Protein 3BY8 (pdb70)

Structure (mmCIF, N/CA/C/O backbone):
data_3BY8
#
_entry.id   3BY8
#
_cell.length_a   86.111
_cell.length_b   86.111
_cell.length_c   35.207
_cell.angle_alpha   90.000
_cell.angle_beta   90.000
_cell.angle_gamma   120.000
#
_symmetry.space_group_name_H-M   'P 31 2 1'
#
loop_
_entity.id
_entity.type
_entity.pdbx_description
1 polymer 'Sensor protein dcuS'
2 non-polymer '(2S)-2-hydroxybutanedioic acid'
3 water water
#
loop_
_atom_site.group_PDB
_atom_site.id
_atom_site.type_symbol
_atom_site.label_atom_id
_atom_site.label_alt_id
_atom_site.label_comp_id
_atom_site.label_asym_id
_atom_site.label_entity_id
_atom_site.label_seq_id
_atom_site.pdbx_PDB_ins_code
_atom_site.Cartn_x
_atom_site.Cartn_y
_atom_site.Cartn_z
_atom_site.occupancy
_atom_site.B_iso_or_equiv
_atom_site.auth_seq_id
_atom_site.auth_comp_id
_atom_site.auth_asym_id
_atom_site.auth_atom_id
_atom_site.pdbx_PDB_model_num
ATOM 1 N N . ASP A 1 7 ? 23.253 53.640 3.936 1.00 61.00 46 ASP A N 1
ATOM 2 C CA . ASP A 1 7 ? 22.451 52.443 4.321 1.00 59.75 46 ASP A CA 1
ATOM 3 C C . ASP A 1 7 ? 22.640 51.297 3.331 1.00 58.59 46 ASP A C 1
ATOM 4 O O . ASP A 1 7 ? 21.681 50.624 2.940 1.00 58.50 46 ASP A O 1
ATOM 9 N N . MET A 1 8 ? 23.889 51.088 2.927 1.00 56.40 47 MET A N 1
ATOM 10 C CA . MET A 1 8 ? 24.238 50.014 2.007 1.00 53.91 47 MET A CA 1
ATOM 11 C C . MET A 1 8 ? 24.071 48.730 2.812 1.00 50.74 47 MET A C 1
ATOM 12 O O . MET A 1 8 ? 23.829 47.653 2.262 1.00 50.42 47 MET A O 1
ATOM 17 N N . THR A 1 9 ? 24.207 48.870 4.128 1.00 46.21 48 THR A N 1
ATOM 18 C CA . THR A 1 9 ? 24.078 47.755 5.056 1.00 40.24 48 THR A CA 1
ATOM 19 C C . THR A 1 9 ? 22.640 47.249 5.074 1.00 36.86 48 THR A C 1
ATOM 20 O O . THR A 1 9 ? 22.395 46.038 5.046 1.00 34.81 48 THR A O 1
ATOM 24 N N A ARG A 1 10 ? 21.677 48.166 5.129 0.50 34.34 49 ARG A N 1
ATOM 25 N N B ARG A 1 10 ? 21.704 48.189 5.112 0.50 34.05 49 ARG A N 1
ATOM 26 C CA A ARG A 1 10 ? 20.285 47.746 5.150 0.50 32.45 49 ARG A CA 1
ATOM 27 C CA B ARG A 1 10 ? 20.287 47.881 5.127 0.50 31.90 49 ARG A CA 1
ATOM 28 C C A ARG A 1 10 ? 19.921 47.043 3.856 0.50 30.26 49 ARG A C 1
ATOM 29 C C B ARG A 1 10 ? 19.904 47.103 3.878 0.50 29.83 49 ARG A C 1
ATOM 30 O O A ARG A 1 10 ? 19.291 45.985 3.881 0.50 28.11 49 ARG A O 1
ATOM 31 O O B ARG A 1 10 ? 19.264 46.052 3.958 0.50 27.63 49 ARG A O 1
ATOM 46 N N . ASP A 1 11 ? 20.305 47.627 2.725 1.00 29.32 50 ASP A N 1
ATOM 47 C CA . ASP A 1 11 ? 20.005 47.006 1.441 1.00 25.68 50 ASP A CA 1
ATOM 48 C C . ASP A 1 11 ? 20.600 45.612 1.377 1.00 23.74 50 ASP A C 1
ATOM 49 O O . ASP A 1 11 ? 19.967 44.697 0.859 1.00 21.05 50 ASP A O 1
ATOM 54 N N . GLY A 1 12 ? 21.817 45.469 1.897 1.00 21.56 51 GLY A N 1
ATOM 55 C CA . GLY A 1 12 ? 22.488 44.182 1.902 1.00 21.35 51 GLY A CA 1
ATOM 56 C C . GLY A 1 12 ? 21.653 43.166 2.647 1.00 18.52 51 GLY A C 1
ATOM 57 O O . GLY A 1 12 ? 21.454 42.047 2.175 1.00 18.62 51 GLY A O 1
ATOM 58 N N . LEU A 1 13 ? 21.142 43.564 3.805 1.00 17.50 52 LEU A N 1
ATOM 59 C CA . LEU A 1 13 ? 20.334 42.677 4.622 1.00 16.81 52 LEU A CA 1
ATOM 60 C C . LEU A 1 13 ? 19.029 42.310 3.932 1.00 16.46 52 LEU A C 1
ATOM 61 O O . LEU A 1 13 ? 18.624 41.142 3.932 1.00 15.71 52 LEU A O 1
ATOM 66 N N . ALA A 1 14 ? 18.374 43.294 3.330 1.00 15.61 53 ALA A N 1
ATOM 67 C CA . ALA A 1 14 ? 17.132 43.038 2.635 1.00 15.49 53 ALA A CA 1
ATOM 68 C C . ALA A 1 14 ? 17.391 42.099 1.450 1.00 14.63 53 ALA A C 1
ATOM 69 O O . ALA A 1 14 ? 16.596 41.212 1.191 1.00 13.45 53 ALA A O 1
ATOM 71 N N . ASN A 1 15 ? 18.499 42.289 0.732 1.00 15.22 54 ASN A N 1
ATOM 72 C CA . ASN A 1 15 ? 18.790 41.430 -0.421 1.00 14.34 54 ASN A CA 1
ATOM 73 C C . ASN A 1 15 ? 19.069 40.007 0.031 1.00 14.27 54 ASN A C 1
ATOM 74 O O . ASN A 1 15 ? 18.692 39.060 -0.657 1.00 13.38 54 ASN A O 1
ATOM 79 N N . LYS A 1 16 ? 19.742 39.852 1.163 1.00 14.04 55 LYS A N 1
ATOM 80 C CA . LYS A 1 16 ? 20.002 38.499 1.643 1.00 15.92 55 LYS A CA 1
ATOM 81 C C . LYS A 1 16 ? 18.692 37.844 2.006 1.00 13.76 55 LYS A C 1
ATOM 82 O O . LYS A 1 16 ? 18.455 36.672 1.660 1.00 13.46 55 LYS A O 1
ATOM 88 N N . ALA A 1 17 ? 17.828 38.590 2.699 1.00 11.99 56 ALA A N 1
ATOM 89 C CA . ALA A 1 17 ? 16.517 38.074 3.100 1.00 12.03 56 ALA A CA 1
ATOM 90 C C . ALA A 1 17 ? 15.707 37.727 1.837 1.00 11.75 56 ALA A C 1
ATOM 91 O O . ALA A 1 17 ? 15.033 36.688 1.819 1.00 9.93 56 ALA A O 1
ATOM 93 N N . LEU A 1 18 ? 15.764 38.567 0.801 1.00 10.11 57 LEU A N 1
ATOM 94 C CA . LEU A 1 18 ? 15.055 38.264 -0.432 1.00 12.79 57 LEU A CA 1
ATOM 95 C C . LEU A 1 18 ? 15.591 36.991 -1.105 1.00 11.43 57 LEU A C 1
ATOM 96 O O . LEU A 1 18 ? 14.824 36.220 -1.678 1.00 12.16 57 LEU A O 1
ATOM 101 N N . ALA A 1 19 ? 16.905 36.762 -1.022 1.00 12.44 58 ALA A N 1
ATOM 102 C CA . ALA A 1 19 ? 17.488 35.566 -1.628 1.00 12.70 58 ALA A CA 1
ATOM 103 C C . ALA A 1 19 ? 16.933 34.332 -0.913 1.00 10.79 58 ALA A C 1
ATOM 104 O O . ALA A 1 19 ? 16.593 33.330 -1.549 1.00 11.43 58 ALA A O 1
ATOM 106 N N . VAL A 1 20 ? 16.818 34.388 0.407 1.00 9.27 59 VAL A N 1
ATOM 107 C CA . VAL A 1 20 ? 16.214 33.283 1.146 1.00 9.21 59 VAL A CA 1
ATOM 108 C C . VAL A 1 20 ? 14.751 33.093 0.718 1.00 10.35 59 VAL A C 1
ATOM 109 O O . VAL A 1 20 ? 14.323 31.972 0.447 1.00 11.90 59 VAL A O 1
ATOM 113 N N . ALA A 1 21 ? 14.001 34.193 0.620 1.00 10.66 60 ALA A N 1
ATOM 114 C CA . ALA A 1 21 ? 12.588 34.097 0.267 1.00 10.99 60 ALA A CA 1
ATOM 115 C C . ALA A 1 21 ? 12.397 33.507 -1.116 1.00 9.90 60 ALA A C 1
ATOM 116 O O . ALA A 1 21 ? 11.553 32.643 -1.312 1.00 10.41 60 ALA A O 1
ATOM 118 N N . ARG A 1 22 ? 13.207 33.946 -2.071 1.00 10.61 61 ARG A N 1
ATOM 119 C CA . ARG A 1 22 ? 13.124 33.465 -3.445 1.00 9.88 61 ARG A CA 1
ATOM 120 C C . ARG A 1 22 ? 13.461 31.982 -3.503 1.00 12.19 61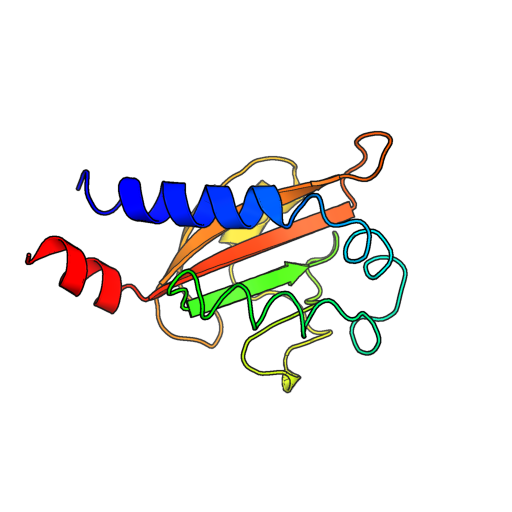 ARG A C 1
ATOM 121 O O . ARG A 1 22 ? 12.828 31.210 -4.213 1.00 12.49 61 ARG A O 1
ATOM 129 N N . THR A 1 23 ? 14.458 31.577 -2.727 1.00 12.41 62 THR A N 1
ATOM 130 C CA . THR A 1 23 ? 14.831 30.181 -2.726 1.00 13.47 62 THR A CA 1
ATOM 131 C C . THR A 1 23 ? 13.675 29.323 -2.216 1.00 12.66 62 THR A C 1
ATOM 132 O O . THR A 1 23 ? 13.313 28.299 -2.839 1.00 13.35 62 THR A O 1
ATOM 136 N N . LEU A 1 24 ? 13.074 29.724 -1.103 1.00 10.55 63 LEU A N 1
ATOM 137 C CA . LEU A 1 24 ? 11.941 28.984 -0.556 1.00 11.44 63 LEU A CA 1
ATOM 138 C C . LEU A 1 24 ? 10.750 29.003 -1.508 1.00 13.10 63 LEU A C 1
ATOM 139 O O . LEU A 1 24 ? 10.004 28.012 -1.563 1.00 16.22 63 LEU A O 1
ATOM 144 N N A ALA A 1 25 ? 10.535 30.093 -2.223 0.50 11.50 64 ALA A N 1
ATOM 145 N N B ALA A 1 25 ? 10.609 30.111 -2.254 0.50 12.45 64 ALA A N 1
ATOM 146 C CA A ALA A 1 25 ? 9.397 30.129 -3.141 0.50 12.96 64 ALA A CA 1
ATOM 147 C CA B ALA A 1 25 ? 9.527 30.334 -3.241 0.50 14.18 64 ALA A CA 1
ATOM 148 C C A ALA A 1 25 ? 9.413 28.920 -4.097 0.50 9.90 64 ALA A C 1
ATOM 149 C C B ALA A 1 25 ? 9.688 29.542 -4.548 0.50 14.10 64 ALA A C 1
ATOM 150 O O A ALA A 1 25 ? 8.375 28.535 -4.637 0.50 12.23 64 ALA A O 1
ATOM 151 O O B ALA A 1 25 ? 8.692 29.168 -5.185 0.50 14.55 64 ALA A O 1
ATOM 154 N N A ASP A 1 26 ? 10.582 28.320 -4.298 0.50 8.70 65 ASP A N 1
ATOM 155 N N B ASP A 1 26 ? 10.932 29.309 -4.960 0.50 12.59 65 ASP A N 1
ATOM 156 C CA A ASP A 1 26 ? 10.722 27.200 -5.220 0.50 12.01 65 ASP A CA 1
ATOM 157 C CA B ASP A 1 26 ? 11.192 28.544 -6.184 0.50 17.21 65 ASP A CA 1
ATOM 158 C C A ASP A 1 26 ? 10.705 25.810 -4.592 0.50 14.86 65 ASP A C 1
ATOM 159 C C B ASP A 1 26 ? 11.351 27.072 -5.919 0.50 18.00 65 ASP A C 1
ATOM 160 O O A ASP A 1 26 ? 11.097 24.836 -5.237 0.50 15.98 65 ASP A O 1
ATOM 161 O O B ASP A 1 26 ? 11.495 26.290 -6.854 0.50 19.42 65 ASP A O 1
ATOM 170 N N A SER A 1 27 ? 10.238 25.705 -3.354 0.50 14.44 66 SER A N 1
ATOM 171 N N B SER A 1 27 ? 11.337 26.696 -4.652 0.50 16.36 66 SER A N 1
ATOM 172 C CA A SER A 1 27 ? 10.169 24.404 -2.691 0.50 13.71 66 SER A CA 1
ATOM 173 C CA B SER A 1 27 ? 11.533 25.310 -4.291 0.50 16.74 66 SER A CA 1
ATOM 174 C C A SER A 1 27 ? 8.992 23.566 -3.183 0.50 14.57 66 SER A C 1
ATOM 175 C C B SER A 1 27 ? 10.305 24.449 -4.506 0.50 15.19 66 SER A C 1
ATOM 176 O O A SER A 1 27 ? 7.841 24.004 -3.141 0.50 13.81 66 SER A O 1
ATOM 177 O O B SER A 1 27 ? 9.211 24.773 -4.055 0.50 15.43 66 SER A O 1
ATOM 182 N N A PRO A 1 28 ? 9.267 22.349 -3.667 0.50 15.38 67 PRO A N 1
ATOM 183 N N B PRO A 1 28 ? 10.465 23.337 -5.227 0.50 16.91 67 PRO A N 1
ATOM 184 C CA A PRO A 1 28 ? 8.157 21.517 -4.133 0.50 14.68 67 PRO A CA 1
ATOM 185 C CA B PRO A 1 28 ? 9.309 22.462 -5.453 0.50 17.51 67 PRO A CA 1
ATOM 186 C C A PRO A 1 28 ? 7.182 21.207 -2.995 0.50 13.44 67 PRO A C 1
ATOM 187 C C B PRO A 1 28 ? 8.791 21.979 -4.099 0.50 18.60 67 PRO A C 1
ATOM 188 O O A PRO A 1 28 ? 5.961 21.272 -3.177 0.50 14.17 67 PRO A O 1
ATOM 189 O O B PRO A 1 28 ? 7.624 21.649 -3.943 0.50 17.79 67 PRO A O 1
ATOM 196 N N A GLU A 1 29 ? 7.715 20.882 -1.817 0.50 14.63 68 GLU A N 1
ATOM 197 N N B GLU A 1 29 ? 9.671 21.971 -3.106 0.50 21.70 68 GLU A N 1
ATOM 198 C CA A GLU A 1 29 ? 6.860 20.559 -0.679 0.50 15.85 68 GLU A CA 1
ATOM 199 C CA B GLU A 1 29 ? 9.316 21.532 -1.765 0.50 22.74 68 GLU A CA 1
ATOM 200 C C A GLU A 1 29 ? 5.979 21.730 -0.254 0.50 15.45 68 GLU A C 1
ATOM 201 C C B GLU A 1 29 ? 8.299 22.408 -1.058 0.50 22.03 68 GLU A C 1
ATOM 202 O O A GLU A 1 29 ? 4.822 21.529 0.157 0.50 15.85 68 GLU A O 1
ATOM 203 O O B GLU A 1 29 ? 7.380 21.920 -0.404 0.50 21.65 68 GLU A O 1
ATOM 214 N N A ILE A 1 30 ? 6.493 22.955 -0.374 0.50 15.37 69 ILE A N 1
ATOM 215 N N B ILE A 1 30 ? 8.501 23.710 -1.158 0.50 19.85 69 ILE A N 1
ATOM 216 C CA A ILE A 1 30 ? 5.688 24.124 -0.024 0.50 14.40 69 ILE A CA 1
ATOM 217 C CA B ILE A 1 30 ? 7.597 24.664 -0.544 0.50 19.51 69 ILE A CA 1
ATOM 218 C C A ILE A 1 30 ? 4.579 24.260 -1.074 0.50 15.57 69 ILE A C 1
ATOM 219 C C B ILE A 1 30 ? 6.296 24.668 -1.325 0.50 19.53 69 ILE A C 1
ATOM 220 O O A ILE A 1 30 ? 3.419 24.507 -0.733 0.50 14.57 69 ILE A O 1
ATOM 221 O O B ILE A 1 30 ? 5.209 24.621 -0.757 0.50 18.25 69 ILE A O 1
ATOM 230 N N A ARG A 1 31 ? 4.931 24.070 -2.342 0.50 15.85 70 ARG A N 1
ATOM 231 N N B ARG A 1 31 ? 6.419 24.702 -2.643 0.50 19.77 70 ARG A N 1
ATOM 232 C CA A ARG A 1 31 ? 3.966 24.128 -3.437 0.50 18.11 70 ARG A CA 1
ATOM 233 C CA B ARG A 1 31 ? 5.257 24.744 -3.503 0.50 20.80 70 ARG A CA 1
ATOM 234 C C A ARG A 1 31 ? 2.856 23.116 -3.138 0.50 17.37 70 ARG A C 1
ATOM 235 C C B ARG A 1 31 ? 4.314 23.561 -3.328 0.50 22.59 70 ARG A C 1
ATOM 236 O O A ARG A 1 31 ? 1.665 23.425 -3.252 0.50 18.64 70 ARG A O 1
ATOM 237 O O B ARG A 1 31 ? 3.103 23.719 -3.437 0.50 21.92 70 ARG A O 1
ATOM 252 N N A GLN A 1 32 ? 3.258 21.907 -2.767 0.50 18.20 71 GLN A N 1
ATOM 253 N N B GLN A 1 32 ? 4.858 22.384 -3.038 0.50 24.07 71 GLN A N 1
ATOM 254 C CA A GLN A 1 32 ? 2.322 20.834 -2.434 0.50 22.24 71 GLN A CA 1
ATOM 255 C CA B GLN A 1 32 ? 4.028 21.200 -2.841 0.50 27.66 71 GLN A CA 1
ATOM 256 C C A GLN A 1 32 ? 1.527 21.198 -1.186 0.50 23.89 71 GLN A C 1
ATOM 257 C C B GLN A 1 32 ? 3.313 21.179 -1.483 0.50 29.61 71 GLN A C 1
ATO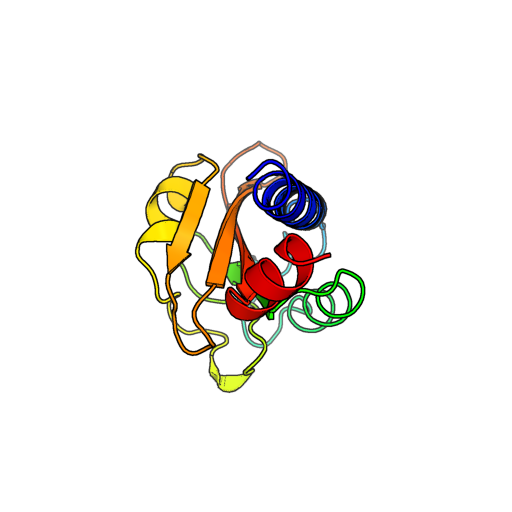M 258 O O A GLN A 1 32 ? 0.294 21.163 -1.185 0.50 23.79 71 GLN A O 1
ATOM 259 O O B GLN A 1 32 ? 2.565 20.248 -1.185 0.50 29.13 71 GLN A O 1
ATOM 270 N N A GLY A 1 33 ? 2.253 21.547 -0.127 0.50 24.16 72 GLY A N 1
ATOM 271 N N B GLY A 1 33 ? 3.524 22.207 -0.666 0.50 31.74 72 GLY A N 1
ATOM 272 C CA A GLY A 1 33 ? 1.648 21.919 1.141 0.50 25.56 72 GLY A CA 1
ATOM 273 C CA B GLY A 1 33 ? 2.883 22.239 0.640 0.50 33.97 72 GLY A CA 1
ATOM 274 C C A GLY A 1 33 ? 0.611 23.004 0.997 0.50 27.88 72 GLY A C 1
ATOM 275 C C B GLY A 1 33 ? 1.619 23.075 0.817 0.50 36.13 72 GLY A C 1
ATOM 276 O O A GLY A 1 33 ? -0.375 23.033 1.735 0.50 26.16 72 GLY A O 1
ATOM 277 O O B GLY A 1 33 ? 0.944 22.934 1.835 0.50 35.56 72 GLY A O 1
ATOM 278 N N A LEU A 1 34 ? 0.844 23.909 0.051 0.50 29.64 73 LEU A N 1
ATOM 279 N N B LEU A 1 34 ? 1.283 23.916 -0.164 0.50 36.96 73 LEU A N 1
ATOM 280 C CA A LEU A 1 34 ? -0.093 24.979 -0.196 0.50 32.86 73 LEU A CA 1
ATOM 281 C CA B LEU A 1 34 ? 0.109 24.807 -0.099 0.50 38.03 73 LEU A CA 1
ATOM 282 C C A LEU A 1 34 ? -1.370 24.347 -0.720 0.50 36.73 73 LEU A C 1
ATOM 283 C C B LEU A 1 34 ? -1.277 24.254 -0.482 0.50 40.15 73 LEU A C 1
ATOM 284 O O A LEU A 1 34 ? -2.402 25.013 -0.828 0.50 38.31 73 LEU A O 1
ATOM 285 O O B LEU A 1 34 ? -2.296 24.912 -0.263 0.50 40.76 73 LEU A O 1
ATOM 294 N N . GLN A 1 35 ? -1.306 23.055 -1.050 1.00 42.03 74 GLN A N 1
ATOM 295 C CA . GLN A 1 35 ? -2.524 22.376 -1.505 1.00 47.17 74 GLN A CA 1
ATOM 296 C C . GLN A 1 35 ? -3.216 21.725 -0.308 1.00 48.74 74 GLN A C 1
ATOM 297 O O . GLN A 1 35 ? -4.401 21.389 -0.358 1.00 50.04 74 GLN A O 1
ATOM 303 N N . LYS A 1 36 ? -2.456 21.558 0.768 1.00 50.73 75 LYS A N 1
ATOM 304 C CA . LYS A 1 36 ? -2.946 20.936 1.992 1.00 50.87 75 LYS A CA 1
ATOM 305 C C . LYS A 1 36 ? -3.564 21.961 2.931 1.00 50.69 75 LYS A C 1
ATOM 306 O O . LYS A 1 36 ? -3.848 23.103 2.553 1.00 51.20 75 LYS A O 1
ATOM 312 N N . LYS A 1 37 ? -3.772 21.532 4.167 1.00 49.61 76 LYS A N 1
ATOM 313 C CA . LYS A 1 37 ? -4.309 22.400 5.197 1.00 47.95 76 LYS A CA 1
ATOM 314 C C . LYS A 1 37 ? -3.081 23.013 5.856 1.00 45.72 76 LYS A C 1
ATOM 315 O O . LYS A 1 37 ? -2.031 22.373 5.954 1.00 44.03 76 LYS A O 1
ATOM 321 N N . PRO A 1 38 ? -3.183 24.273 6.290 1.00 43.97 77 PRO A N 1
ATOM 322 C CA . PRO A 1 38 ? -2.031 24.912 6.929 1.00 44.01 77 PRO A CA 1
ATOM 323 C C . PRO A 1 38 ? -1.425 24.033 8.022 1.00 44.05 77 PRO A C 1
ATOM 324 O O . PRO A 1 38 ? -0.228 23.755 8.016 1.00 42.41 77 PRO A O 1
ATOM 328 N N . GLN A 1 39 ? -2.271 23.580 8.942 1.00 46.44 78 GLN A N 1
ATOM 329 C CA . GLN A 1 39 ? -1.829 22.752 10.059 1.00 48.17 78 GLN A CA 1
ATOM 330 C C . GLN A 1 39 ? -1.149 21.433 9.698 1.00 48.38 78 GLN A C 1
ATOM 331 O O . GLN A 1 39 ? -0.464 20.843 10.532 1.00 49.41 78 GLN A O 1
ATOM 337 N N . GLU A 1 40 ? -1.313 20.970 8.464 1.00 48.80 79 GLU A N 1
ATOM 338 C CA . GLU A 1 40 ? -0.698 19.706 8.059 1.00 48.59 79 GLU A CA 1
ATOM 339 C C . GLU A 1 40 ? 0.198 19.854 6.831 1.00 46.83 79 GLU A C 1
ATOM 340 O O . GLU A 1 40 ? 0.197 18.988 5.959 1.00 46.53 79 GLU A O 1
ATOM 346 N N . SER A 1 41 ? 0.978 20.933 6.779 1.00 44.39 80 SER A N 1
ATOM 347 C CA . SER A 1 41 ? 1.851 21.204 5.635 1.00 41.53 80 SER A CA 1
ATOM 348 C C . SER A 1 41 ? 3.220 20.542 5.640 1.00 40.57 80 SER A C 1
ATOM 349 O O . SER A 1 41 ? 3.488 19.653 4.837 1.00 44.55 80 SER A O 1
ATOM 352 N N . GLY A 1 42 ? 4.084 20.990 6.544 1.00 36.90 81 GLY A N 1
ATOM 353 C CA . GLY A 1 42 ? 5.446 20.490 6.619 1.00 34.41 81 GLY A CA 1
ATOM 354 C C . GLY A 1 42 ? 6.297 21.725 6.378 1.00 29.21 81 GLY A C 1
ATOM 355 O O . GLY A 1 42 ? 7.531 21.709 6.502 1.00 30.31 81 GLY A O 1
ATOM 356 N N A ILE A 1 43 ? 5.605 22.808 6.044 0.50 30.25 82 ILE A N 1
ATOM 357 N N B ILE A 1 43 ? 5.611 22.816 6.045 0.50 30.63 82 ILE A N 1
ATOM 358 C CA A ILE A 1 43 ? 6.211 24.098 5.757 0.50 27.69 82 ILE A CA 1
ATOM 359 C CA B ILE A 1 43 ? 6.234 24.106 5.770 0.50 28.41 82 ILE A CA 1
ATOM 360 C C A ILE A 1 43 ? 6.819 24.729 7.017 0.50 24.42 82 ILE A C 1
ATOM 361 C C B ILE A 1 43 ? 6.842 24.712 7.034 0.50 24.90 82 ILE A C 1
ATOM 362 O O A ILE A 1 43 ? 7.934 25.253 6.984 0.50 24.92 82 ILE A O 1
ATOM 363 O O B ILE A 1 43 ? 7.966 25.219 7.020 0.50 24.83 82 ILE A O 1
ATOM 372 N N . GLN A 1 44 ? 6.097 24.639 8.132 1.00 25.25 83 GLN A N 1
ATOM 373 C CA . GLN A 1 44 ? 6.570 25.178 9.395 1.00 22.54 83 GLN A CA 1
ATOM 374 C C . GLN A 1 44 ? 7.988 24.696 9.722 1.00 20.42 83 GLN A C 1
ATOM 375 O O . GLN A 1 44 ? 8.862 25.491 10.062 1.00 22.59 83 GLN A O 1
ATOM 381 N N . ALA A 1 45 ? 8.214 23.378 9.606 1.00 24.74 84 ALA A N 1
ATOM 382 C CA . ALA A 1 45 ? 9.522 22.783 9.888 1.00 25.89 84 ALA A CA 1
ATOM 383 C C . ALA A 1 45 ? 10.669 23.361 9.062 1.00 22.09 84 ALA A C 1
ATOM 384 O O . ALA A 1 45 ? 11.737 23.697 9.593 1.00 25.18 84 ALA A O 1
ATOM 386 N N A ILE A 1 46 ? 10.441 23.487 7.763 0.50 25.36 85 ILE A N 1
ATOM 387 N N B ILE A 1 46 ? 10.446 23.476 7.759 0.50 25.54 85 ILE A N 1
ATOM 388 C CA A ILE A 1 46 ? 11.455 24.020 6.865 0.50 23.79 85 ILE A CA 1
ATOM 389 C CA B ILE A 1 46 ? 11.466 24.011 6.866 0.50 24.12 85 ILE A CA 1
ATOM 390 C C A ILE A 1 46 ? 11.685 25.502 7.121 0.50 21.10 85 ILE A C 1
ATOM 391 C C B ILE A 1 46 ? 11.685 25.502 7.108 0.50 21.32 85 ILE A C 1
ATOM 392 O O A ILE A 1 46 ? 12.827 25.957 7.208 0.50 23.07 85 ILE A O 1
ATOM 393 O O B ILE A 1 46 ? 12.825 25.964 7.176 0.50 23.34 85 ILE A O 1
ATOM 402 N N . ALA A 1 47 ? 10.591 26.248 7.260 1.00 22.74 86 ALA A N 1
ATOM 403 C CA . ALA A 1 47 ? 10.681 27.686 7.514 1.00 21.20 86 ALA A CA 1
ATOM 404 C C . ALA A 1 47 ? 11.508 27.985 8.774 1.00 17.41 86 ALA A C 1
ATOM 405 O O . ALA A 1 47 ? 12.340 28.893 8.791 1.00 19.08 86 ALA A O 1
ATOM 407 N N . GLU A 1 48 ? 11.312 27.201 9.836 1.00 23.08 87 GLU A N 1
ATOM 408 C CA . GLU A 1 48 ? 12.068 27.416 11.074 1.00 23.66 87 GLU A CA 1
ATOM 409 C C . GLU A 1 48 ? 13.595 27.156 11.024 1.00 21.83 87 GLU A C 1
ATOM 410 O O . GLU A 1 48 ? 14.387 27.949 11.577 1.00 24.27 87 GLU A O 1
ATOM 416 N N . ALA A 1 49 ? 14.013 26.085 10.347 1.00 22.85 88 ALA A N 1
ATOM 417 C CA . ALA A 1 49 ? 15.449 25.786 10.219 1.00 20.92 88 ALA A CA 1
ATOM 418 C C . ALA A 1 49 ? 16.123 26.864 9.379 1.00 21.15 88 ALA A C 1
ATOM 419 O O . ALA A 1 49 ? 17.200 27.382 9.729 1.00 21.65 88 ALA A O 1
ATOM 421 N N . VAL A 1 50 ? 15.475 27.234 8.272 1.00 17.22 89 VAL A N 1
ATOM 422 C CA . VAL A 1 50 ? 16.043 28.239 7.407 1.00 19.02 89 VAL A CA 1
ATOM 423 C C . VAL A 1 50 ? 16.153 29.587 8.116 1.00 18.74 89 VAL A C 1
ATOM 424 O O . VAL A 1 50 ? 17.104 30.341 7.917 1.00 19.00 89 VAL A O 1
ATOM 428 N N A ARG A 1 51 ? 15.167 29.892 8.945 0.50 20.67 90 ARG A N 1
ATOM 429 N N B ARG A 1 51 ? 15.161 29.875 8.948 0.50 20.47 90 ARG A N 1
ATOM 430 C CA A ARG A 1 51 ? 15.164 31.158 9.659 0.50 21.47 90 ARG A CA 1
ATOM 431 C CA B ARG A 1 51 ? 15.114 31.124 9.693 0.50 21.17 90 ARG A CA 1
ATOM 432 C C A ARG A 1 51 ? 16.386 31.280 10.566 0.50 22.44 90 ARG A C 1
ATOM 433 C C B ARG A 1 51 ? 16.343 31.285 10.589 0.50 22.33 90 ARG A C 1
ATOM 434 O O A ARG A 1 51 ? 17.103 32.285 10.544 0.50 21.54 90 ARG A O 1
ATOM 435 O O B ARG A 1 51 ? 17.026 32.314 10.574 0.50 22.10 90 ARG A O 1
ATOM 450 N N . LYS A 1 52 ? 16.619 30.248 11.366 1.00 22.68 91 LYS A N 1
ATOM 451 C CA . LYS A 1 52 ? 17.758 30.237 12.278 1.00 24.03 91 LYS A CA 1
ATOM 452 C C . LYS A 1 52 ? 19.108 30.411 11.565 1.00 23.86 91 LYS A C 1
ATOM 453 O O . LYS A 1 52 ? 19.923 31.264 11.924 1.00 24.88 91 LYS A O 1
ATOM 459 N N . ARG A 1 53 ? 19.335 29.603 10.545 1.00 25.82 92 ARG A N 1
ATOM 460 C CA . ARG A 1 53 ? 20.608 29.667 9.836 1.00 24.09 92 ARG A CA 1
ATOM 461 C C . ARG A 1 53 ? 20.912 30.960 9.097 1.00 24.92 92 ARG A C 1
ATOM 462 O O . ARG A 1 53 ? 22.078 31.283 8.865 1.00 24.34 92 ARG A O 1
ATOM 470 N N . ASN A 1 54 ? 19.882 31.697 8.700 1.00 20.10 93 ASN A N 1
ATOM 471 C CA . ASN A 1 54 ? 20.121 32.951 8.000 1.00 20.87 93 ASN A CA 1
ATOM 472 C C . ASN A 1 54 ? 19.933 34.185 8.890 1.00 19.93 93 ASN A C 1
ATOM 473 O O . ASN A 1 54 ? 19.887 35.313 8.394 1.00 22.10 93 ASN A O 1
ATOM 478 N N . ASP A 1 55 ? 19.812 33.941 10.197 1.00 22.15 94 ASP A N 1
ATOM 479 C CA . ASP A 1 55 ? 19.664 34.980 11.219 1.00 27.16 94 ASP A CA 1
ATOM 480 C C . ASP A 1 55 ? 18.502 35.912 10.916 1.00 25.58 94 ASP A C 1
ATOM 481 O O . ASP A 1 55 ? 18.657 37.136 10.799 1.00 27.53 94 ASP A O 1
ATOM 486 N N . LEU A 1 56 ? 17.321 35.311 10.822 1.00 21.46 95 LEU A N 1
ATOM 487 C CA . LEU A 1 56 ? 16.120 36.053 10.501 1.00 19.26 95 LEU A CA 1
ATOM 488 C C . LEU A 1 56 ? 15.085 35.998 11.627 1.00 18.63 95 LEU A C 1
ATOM 489 O O . LEU A 1 56 ? 15.038 35.070 12.435 1.00 20.91 95 LEU A O 1
ATOM 494 N N . LEU A 1 57 ? 14.220 37.006 11.663 1.00 16.91 96 LEU A N 1
ATOM 495 C CA . LEU A 1 57 ? 13.181 37.078 12.674 1.00 16.25 96 LEU A CA 1
ATOM 496 C C . LEU A 1 57 ? 12.004 36.153 12.395 1.00 16.62 96 LEU A C 1
ATOM 497 O O . LEU A 1 57 ? 11.425 35.571 13.286 1.00 16.00 96 LEU A O 1
ATOM 502 N N . PHE A 1 58 ? 11.600 36.075 11.134 1.00 13.91 97 PHE A N 1
ATOM 503 C CA . PHE A 1 58 ? 10.495 35.204 10.795 1.00 15.71 97 PHE A CA 1
ATOM 504 C C . PHE A 1 58 ? 10.481 34.852 9.313 1.00 11.52 97 PHE A C 1
ATOM 505 O O . PHE A 1 58 ? 10.985 35.587 8.494 1.00 13.62 97 PHE A O 1
ATOM 513 N N . ILE A 1 59 ? 9.929 33.676 9.024 1.00 13.64 98 ILE A N 1
ATOM 514 C CA . ILE A 1 59 ? 9.719 33.234 7.644 1.00 11.87 98 ILE A CA 1
ATOM 515 C C . ILE A 1 59 ? 8.280 32.739 7.620 1.00 11.81 98 ILE A C 1
ATOM 516 O O . ILE A 1 59 ? 7.945 31.690 8.179 1.00 13.22 98 ILE A O 1
ATOM 521 N N . VAL A 1 60 ? 7.403 33.537 7.009 1.00 11.41 99 VAL A N 1
ATOM 522 C CA . VAL A 1 60 ? 5.992 33.245 6.937 1.00 10.73 99 VAL A CA 1
ATOM 523 C C . VAL A 1 60 ? 5.522 33.025 5.489 1.00 12.87 99 VAL A C 1
ATOM 524 O O . VAL A 1 60 ? 5.549 33.929 4.672 1.00 11.09 99 VAL A O 1
ATOM 528 N N . VAL A 1 61 ? 5.100 31.800 5.187 1.00 14.12 100 VAL A N 1
ATOM 529 C CA . VAL A 1 61 ? 4.591 31.457 3.867 1.00 14.21 100 VAL A CA 1
ATOM 530 C C . VAL A 1 61 ? 3.086 31.606 3.941 1.00 13.26 100 VAL A C 1
ATOM 531 O O . VAL A 1 61 ? 2.492 31.186 4.929 1.00 16.51 100 VAL A O 1
ATOM 535 N N . THR A 1 62 ? 2.469 32.239 2.947 1.00 13.01 101 THR A N 1
ATOM 536 C CA . THR A 1 62 ? 1.018 32.366 2.917 1.00 12.80 101 THR A CA 1
ATOM 537 C C . THR A 1 62 ? 0.453 31.912 1.575 1.00 15.12 101 THR A C 1
ATOM 538 O O . THR A 1 62 ? 1.195 31.768 0.580 1.00 13.89 101 THR A O 1
ATOM 542 N N . ASP A 1 63 ? -0.860 31.656 1.566 1.00 16.37 102 ASP A N 1
ATOM 543 C CA . ASP A 1 63 ? -1.552 31.356 0.319 1.00 15.95 102 ASP A CA 1
ATOM 544 C C . ASP A 1 63 ? -2.028 32.702 -0.281 1.00 17.06 102 ASP A C 1
ATOM 545 O O . ASP A 1 63 ? -1.657 33.798 0.230 1.00 15.08 102 ASP A O 1
ATOM 550 N N . MET A 1 64 ? -2.856 32.651 -1.336 1.00 15.20 103 MET A N 1
ATOM 551 C CA . MET A 1 64 ? -3.310 33.870 -2.002 1.00 16.56 103 MET A CA 1
ATOM 552 C C . MET A 1 64 ? -4.347 34.717 -1.248 1.00 14.89 103 MET A C 1
ATOM 553 O O . MET A 1 64 ? -4.674 35.823 -1.662 1.00 16.29 103 MET A O 1
ATOM 558 N N . GLN A 1 65 ? -4.828 34.194 -0.135 1.00 15.46 104 GLN A N 1
ATOM 559 C CA . GLN A 1 65 ? -5.766 34.935 0.696 1.00 16.27 104 GLN A CA 1
ATOM 560 C C . GLN A 1 65 ? -5.018 35.458 1.929 1.00 18.10 104 GLN A C 1
ATOM 561 O O . GLN A 1 65 ? -5.618 36.056 2.817 1.00 19.27 104 GLN A O 1
ATOM 567 N N . SER A 1 66 ? -3.708 35.204 1.956 1.00 18.19 105 SER A N 1
ATOM 568 C CA . SER A 1 66 ? -2.810 35.616 3.032 1.00 19.47 105 SER A CA 1
ATOM 569 C C . SER A 1 66 ? -2.803 34.728 4.291 1.00 19.78 105 SER A C 1
ATOM 570 O O . SER A 1 66 ? -2.239 35.110 5.322 1.00 17.96 105 SER A O 1
ATOM 573 N N . LEU A 1 67 ? -3.427 33.549 4.221 1.00 19.02 106 LEU A N 1
ATOM 574 C CA . LEU A 1 67 ? -3.409 32.625 5.366 1.00 19.21 106 LEU A CA 1
ATOM 575 C C . LEU A 1 67 ? -2.021 32.072 5.578 1.00 18.69 106 LEU A C 1
ATOM 576 O O . LEU A 1 67 ? -1.388 31.605 4.626 1.00 18.66 106 LEU A O 1
ATOM 581 N N . ARG A 1 68 ? -1.554 32.062 6.824 1.00 17.60 107 ARG A N 1
ATOM 582 C CA . ARG A 1 68 ? -0.211 31.591 7.125 1.00 18.27 107 ARG A CA 1
ATOM 583 C C . ARG A 1 68 ? -0.004 30.094 7.162 1.00 19.02 107 ARG A C 1
ATOM 584 O O . ARG A 1 68 ? -0.837 29.366 7.726 1.00 21.31 107 ARG A O 1
ATOM 592 N N . TYR A 1 69 ? 1.106 29.654 6.577 1.00 18.97 108 TYR A N 1
ATOM 593 C CA . TYR A 1 69 ? 1.510 28.256 6.597 1.00 18.23 108 TYR A CA 1
ATOM 594 C C . TYR A 1 69 ? 2.692 28.034 7.547 1.00 20.43 108 TYR A C 1
ATOM 595 O O . TYR A 1 69 ? 3.118 26.907 7.788 1.00 20.97 108 TYR A O 1
ATOM 604 N N . SER A 1 70 ? 3.237 29.128 8.074 1.00 16.20 109 SER A N 1
ATOM 605 C CA . SER A 1 70 ? 4.347 29.079 9.007 1.00 15.84 109 SER A CA 1
ATOM 606 C C . SER A 1 70 ? 4.422 30.404 9.759 1.00 17.03 109 SER A C 1
ATOM 607 O O . SER A 1 70 ? 3.912 31.427 9.273 1.00 17.13 109 SER A O 1
ATOM 610 N N . HIS A 1 71 ? 5.015 30.358 10.954 1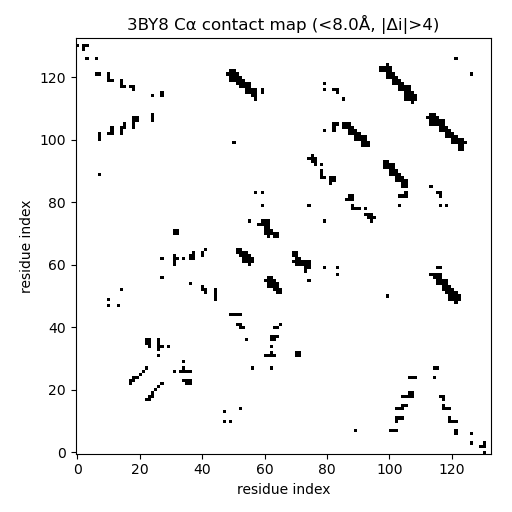.00 16.52 110 HIS A N 1
ATOM 611 C CA . HIS A 1 71 ? 5.215 31.542 11.796 1.00 16.58 110 HIS A CA 1
ATOM 612 C C . HIS A 1 71 ? 5.999 31.090 13.016 1.00 16.50 110 HIS A C 1
ATOM 613 O O . HIS A 1 71 ? 5.824 29.961 13.454 1.00 19.49 110 HIS A O 1
ATOM 620 N N . PRO A 1 72 ? 6.866 31.952 13.578 1.00 17.35 111 PRO A N 1
ATOM 621 C CA . PRO A 1 72 ? 7.609 31.507 14.767 1.00 17.75 111 PRO A CA 1
ATOM 622 C C . PRO A 1 72 ? 6.675 31.088 15.903 1.00 18.48 111 PRO A C 1
ATOM 623 O O . PRO A 1 72 ? 7.050 30.251 16.725 1.00 18.82 111 PRO A O 1
ATOM 627 N N . GLU A 1 73 ? 5.490 31.696 15.958 1.00 16.45 112 GLU A N 1
ATOM 628 C CA . GLU A 1 73 ? 4.446 31.376 16.943 1.00 18.07 112 GLU A CA 1
ATOM 629 C C . GLU A 1 73 ? 3.475 30.463 16.208 1.00 18.59 112 GLU A C 1
ATOM 630 O O . GLU A 1 73 ? 2.629 30.914 15.423 1.00 19.47 112 GLU A O 1
ATOM 636 N N . ALA A 1 74 ? 3.587 29.167 16.467 1.00 19.28 113 ALA A N 1
ATOM 637 C CA . ALA A 1 74 ? 2.753 28.191 15.777 1.00 20.65 113 ALA A CA 1
ATOM 638 C C . ALA A 1 74 ? 1.260 28.437 15.860 1.00 20.86 113 ALA A C 1
ATOM 639 O O . ALA A 1 74 ? 0.518 28.052 14.968 1.00 21.32 113 ALA A O 1
ATOM 641 N N . GLN A 1 75 ? 0.796 29.077 16.927 1.00 20.15 114 GLN A N 1
ATOM 642 C CA . GLN A 1 75 ? -0.633 29.350 17.042 1.00 20.52 114 GLN A CA 1
ATOM 643 C C . GLN A 1 75 ? -1.155 30.260 15.922 1.00 22.90 114 GLN A C 1
ATOM 644 O O . GLN A 1 75 ? -2.364 30.380 15.724 1.00 22.49 114 GLN A O 1
ATOM 650 N N . ARG A 1 76 ? -0.253 30.906 15.192 1.00 21.33 115 ARG A N 1
ATOM 651 C CA . ARG A 1 76 ? -0.703 31.828 14.149 1.00 23.00 115 ARG A CA 1
ATOM 652 C C . ARG A 1 76 ? -0.867 31.207 12.784 1.00 21.12 115 ARG A C 1
ATOM 653 O O . ARG A 1 76 ? -1.314 31.854 11.832 1.00 19.94 115 ARG A O 1
ATOM 661 N N . ILE A 1 77 ? -0.504 29.937 12.696 1.00 20.36 116 ILE A N 1
ATOM 662 C CA . ILE A 1 77 ? -0.656 29.206 11.454 1.00 21.36 116 ILE A CA 1
ATOM 663 C C . ILE A 1 77 ? -2.155 29.061 11.198 1.00 19.69 116 ILE A C 1
ATOM 664 O O . ILE A 1 77 ? -2.939 28.770 12.108 1.00 22.47 116 ILE A O 1
ATOM 669 N N . GLY A 1 78 ? -2.565 29.287 9.958 1.00 21.76 117 GLY A N 1
ATOM 670 C CA . GLY A 1 78 ? -3.973 29.206 9.635 1.00 19.24 117 GLY A CA 1
ATOM 671 C C . GLY A 1 78 ? -4.765 30.495 9.787 1.00 24.37 117 GLY A C 1
ATOM 672 O O . GLY A 1 78 ? -5.955 30.522 9.495 1.00 24.92 117 GLY A O 1
ATOM 673 N N . GLN A 1 79 ? -4.123 31.557 10.266 1.00 20.99 118 GLN A N 1
ATOM 674 C CA . GLN A 1 79 ? -4.775 32.847 10.424 1.00 21.87 118 GLN A CA 1
ATOM 675 C C . GLN A 1 79 ? -4.197 33.825 9.395 1.00 18.44 118 GLN A C 1
ATOM 676 O O . GLN A 1 79 ? -3.109 33.582 8.843 1.00 19.28 118 GLN A O 1
ATOM 682 N N . PRO A 1 80 ? -4.907 34.929 9.121 1.00 20.63 119 PRO A N 1
ATOM 683 C CA . PRO A 1 80 ? -4.428 35.907 8.145 1.00 19.64 119 PRO A CA 1
ATOM 684 C C . PRO A 1 80 ? -3.190 36.671 8.558 1.00 16.51 119 PRO A C 1
A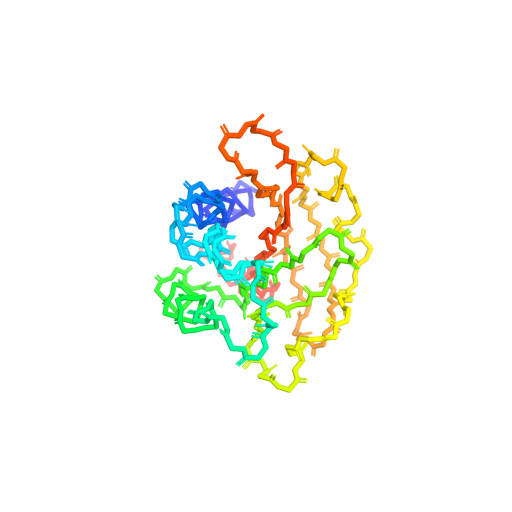TOM 685 O O . PRO A 1 80 ? -3.024 37.076 9.718 1.00 17.41 119 PRO A O 1
ATOM 689 N N . PHE A 1 81 ? -2.324 36.870 7.571 1.00 14.00 120 PHE A N 1
ATOM 690 C CA . PHE A 1 81 ? -1.107 37.652 7.754 1.00 13.30 120 PHE A CA 1
ATOM 691 C C . PHE A 1 81 ? -1.465 39.055 8.270 1.00 15.26 120 PHE A C 1
ATOM 692 O O . PHE A 1 81 ? -2.493 39.618 7.883 1.00 16.74 120 PHE A O 1
ATOM 700 N N . LYS A 1 82 ? -0.629 39.608 9.138 1.00 13.54 121 LYS A N 1
ATOM 701 C CA . LYS A 1 82 ? -0.844 40.956 9.639 1.00 13.95 121 LYS A CA 1
ATOM 702 C C . LYS A 1 82 ? 0.208 41.888 9.046 1.00 14.01 121 LYS A C 1
ATOM 703 O O . LYS A 1 82 ? 1.397 41.705 9.272 1.00 14.19 121 LYS A O 1
ATOM 709 N N . GLY A 1 83 ? -0.241 42.876 8.278 1.00 13.01 122 GLY A N 1
ATOM 710 C CA . GLY A 1 83 ? 0.655 43.831 7.657 1.00 11.18 122 GLY A CA 1
ATOM 711 C C . GLY A 1 83 ? 0.235 44.109 6.230 1.00 11.30 122 GLY A C 1
ATOM 712 O O . GLY A 1 83 ? 0.113 43.163 5.423 1.00 14.36 122 GLY A O 1
ATOM 713 N N . ASP A 1 84 ? 0.027 45.384 5.892 1.00 10.86 123 ASP A N 1
ATOM 714 C CA . ASP A 1 84 ? -0.381 45.716 4.533 1.00 13.03 123 ASP A CA 1
ATOM 715 C C . ASP A 1 84 ? 0.746 45.578 3.518 1.00 12.22 123 ASP A C 1
ATOM 716 O O . ASP A 1 84 ? 0.527 45.637 2.292 1.00 11.38 123 ASP A O 1
ATOM 721 N N . ASP A 1 85 ? 1.961 45.348 4.018 1.00 11.30 124 ASP A N 1
ATOM 722 C CA . ASP A 1 85 ? 3.078 45.204 3.110 1.00 11.30 124 ASP A CA 1
ATOM 723 C C . ASP A 1 85 ? 3.075 43.924 2.288 1.00 11.01 124 ASP A C 1
ATOM 724 O O . ASP A 1 85 ? 3.795 43.840 1.302 1.00 11.78 124 ASP A O 1
ATOM 729 N N . ILE A 1 86 ? 2.215 42.974 2.645 1.00 11.10 125 ILE A N 1
ATOM 730 C CA . ILE A 1 86 ? 2.091 41.764 1.841 1.00 11.44 125 ILE A CA 1
ATOM 731 C C . ILE A 1 86 ? 1.233 42.007 0.588 1.00 11.97 125 ILE A C 1
ATOM 732 O O . ILE A 1 86 ? 1.299 41.250 -0.383 1.00 12.16 125 ILE A O 1
ATOM 737 N N . LEU A 1 87 ? 0.432 43.075 0.598 1.00 11.25 126 LEU A N 1
ATOM 738 C CA . LEU A 1 87 ? -0.485 43.272 -0.522 1.00 14.14 126 LEU A CA 1
ATOM 739 C C . LEU A 1 87 ? 0.159 43.351 -1.902 1.00 12.99 126 LEU A C 1
ATOM 740 O O . LEU A 1 87 ? -0.338 42.721 -2.840 1.00 13.16 126 LEU A O 1
ATOM 745 N N . LYS A 1 88 ? 1.257 44.090 -2.053 1.00 12.97 127 LYS A N 1
ATOM 746 C CA . LYS A 1 88 ? 1.901 44.136 -3.363 1.00 13.41 127 LYS A CA 1
ATOM 747 C C . LYS A 1 88 ? 2.301 42.718 -3.824 1.00 12.62 127 LYS A C 1
ATOM 748 O O . LYS A 1 88 ? 2.177 42.372 -4.997 1.00 14.00 127 LYS A O 1
ATOM 754 N N . ALA A 1 89 ? 2.781 41.902 -2.886 1.00 11.95 128 ALA A N 1
ATOM 755 C CA . ALA A 1 89 ? 3.222 40.560 -3.212 1.00 13.28 128 ALA A CA 1
ATOM 756 C C . ALA A 1 89 ? 2.089 39.645 -3.627 1.00 10.97 128 ALA A C 1
ATOM 757 O O . ALA A 1 89 ? 2.328 38.700 -4.397 1.00 12.38 128 ALA A O 1
ATOM 759 N N . LEU A 1 90 ? 0.856 39.922 -3.171 1.00 11.57 129 LEU A N 1
ATOM 760 C CA . LEU A 1 90 ? -0.299 39.120 -3.558 1.00 11.05 129 LEU A CA 1
ATOM 761 C C . LEU A 1 90 ? -0.728 39.480 -4.990 1.00 12.23 129 LEU A C 1
ATOM 762 O O . LEU A 1 90 ? -1.646 38.867 -5.512 1.00 13.98 129 LEU A O 1
ATOM 767 N N . ASN A 1 91 ? -0.030 40.443 -5.595 1.00 12.65 130 ASN A N 1
ATOM 768 C CA . ASN A 1 91 ? -0.282 40.851 -6.983 1.00 12.89 130 ASN A CA 1
ATOM 769 C C . ASN A 1 91 ? 0.945 40.614 -7.843 1.00 16.45 130 ASN A C 1
ATOM 770 O O . ASN A 1 91 ? 1.166 41.294 -8.843 1.00 17.16 130 ASN A O 1
ATOM 775 N N . GLY A 1 92 ? 1.766 39.650 -7.414 1.00 14.86 131 GLY A N 1
ATOM 776 C CA . GLY A 1 92 ? 2.933 39.259 -8.182 1.00 15.70 131 GLY A CA 1
ATOM 777 C C . GLY A 1 92 ? 4.169 40.122 -8.145 1.00 15.78 131 GLY A C 1
ATOM 778 O O . GLY A 1 92 ? 5.084 39.926 -8.960 1.00 20.93 131 GLY A O 1
ATOM 779 N N . GLU A 1 93 ? 4.238 41.061 -7.219 1.00 15.48 132 GLU A N 1
ATOM 780 C CA . GLU A 1 93 ? 5.403 41.926 -7.138 1.00 17.24 132 GLU A CA 1
ATOM 781 C C . GLU A 1 93 ? 6.144 41.742 -5.830 1.00 17.77 132 GLU A C 1
ATOM 782 O O . GLU A 1 93 ? 5.527 41.455 -4.811 1.00 22.31 132 GLU A O 1
ATOM 788 N N . GLU A 1 94 ? 7.458 41.903 -5.842 1.00 14.10 133 GLU A N 1
ATOM 789 C CA . GLU A 1 94 ? 8.208 41.815 -4.598 1.00 12.72 133 GLU A CA 1
ATOM 790 C C . GLU A 1 94 ? 8.024 43.113 -3.837 1.00 12.99 133 GLU A C 1
ATOM 791 O O . GLU A 1 94 ? 7.614 44.144 -4.422 1.00 15.98 133 GLU A O 1
ATOM 797 N N . ASN A 1 95 ? 8.302 43.075 -2.540 1.00 11.60 134 ASN A N 1
ATOM 798 C CA . ASN A 1 95 ? 8.162 44.284 -1.731 1.00 11.22 134 ASN A CA 1
ATOM 799 C C . ASN A 1 95 ? 9.101 44.240 -0.540 1.00 12.80 134 ASN A C 1
ATOM 800 O O . ASN A 1 95 ? 9.515 43.157 -0.090 1.00 12.60 134 ASN A O 1
ATOM 805 N N . VAL A 1 96 ? 9.468 45.429 -0.078 1.00 13.01 135 VAL A N 1
ATOM 806 C CA . VAL A 1 96 ? 10.331 45.592 1.068 1.00 12.54 135 VAL A CA 1
ATOM 807 C C . VAL A 1 96 ? 9.695 46.737 1.877 1.00 12.88 135 VAL A C 1
ATOM 808 O O . VAL A 1 96 ? 9.335 47.789 1.313 1.00 15.90 135 VAL A O 1
ATOM 812 N N . ALA A 1 97 ? 9.563 46.519 3.172 1.00 12.52 136 ALA A N 1
ATOM 813 C CA . ALA A 1 97 ? 8.924 47.515 4.042 1.00 10.91 136 ALA A CA 1
ATOM 814 C C . ALA A 1 97 ? 9.372 47.391 5.477 1.00 11.96 136 ALA A C 1
ATOM 815 O O . ALA A 1 97 ? 9.974 46.393 5.875 1.00 15.12 136 ALA A O 1
ATOM 817 N N . ILE A 1 98 ? 9.069 48.403 6.286 1.00 12.29 137 ILE A N 1
ATOM 818 C CA . ILE A 1 98 ? 9.351 48.346 7.715 1.00 12.32 137 ILE A CA 1
ATOM 819 C C . ILE A 1 98 ? 7.957 48.285 8.368 1.00 14.07 137 ILE A C 1
ATOM 820 O O . ILE A 1 98 ? 7.092 49.140 8.133 1.00 14.26 137 ILE A O 1
ATOM 825 N N . ASN A 1 99 ? 7.699 47.257 9.160 1.00 12.75 138 ASN A N 1
ATOM 826 C CA . ASN A 1 99 ? 6.374 47.105 9.757 1.00 11.77 138 ASN A CA 1
ATOM 827 C C . ASN A 1 99 ? 6.430 46.055 10.861 1.00 10.83 138 ASN A C 1
ATOM 828 O O . ASN A 1 99 ? 7.515 45.608 11.262 1.00 12.06 138 ASN A O 1
ATOM 833 N N . ARG A 1 100 ? 5.265 45.686 11.373 1.00 13.42 139 ARG A N 1
ATOM 834 C CA . ARG A 1 100 ? 5.218 44.620 12.364 1.00 13.79 139 ARG A CA 1
ATOM 835 C C . ARG A 1 100 ? 3.844 44.011 12.380 1.00 15.65 139 ARG A C 1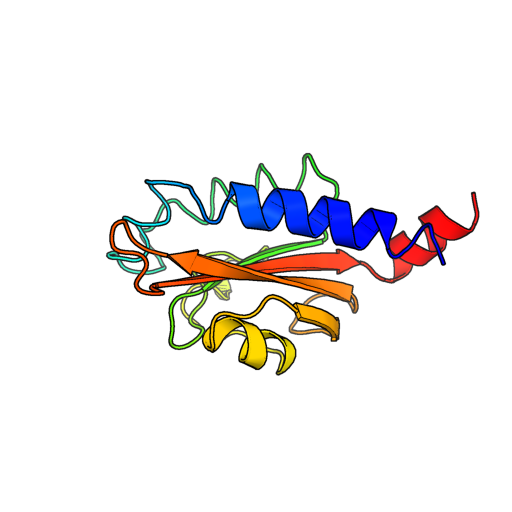
ATOM 836 O O . ARG A 1 100 ? 2.855 44.665 12.030 1.00 15.48 139 ARG A O 1
ATOM 844 N N . GLY A 1 101 ? 3.815 42.724 12.702 1.00 13.07 140 GLY A N 1
ATOM 845 C CA . GLY A 1 101 ? 2.587 41.976 12.849 1.00 13.85 140 GLY A CA 1
ATOM 846 C C . GLY A 1 101 ? 2.480 41.735 14.348 1.00 14.69 140 GLY A C 1
ATOM 847 O O . GLY A 1 101 ? 2.162 42.664 15.099 1.00 16.60 140 GLY A O 1
ATOM 848 N N . PHE A 1 102 ? 2.787 40.520 14.796 1.00 13.80 141 PHE A N 1
ATOM 849 C CA . PHE A 1 102 ? 2.782 40.193 16.223 1.00 14.29 141 PHE A CA 1
ATOM 850 C C . PHE A 1 102 ? 4.182 40.115 16.827 1.00 15.22 141 PHE A C 1
ATOM 851 O O . PHE A 1 102 ? 4.335 40.105 18.059 1.00 17.24 141 PHE A O 1
ATOM 859 N N . LEU A 1 103 ? 5.200 40.047 15.975 1.00 15.38 142 LEU A N 1
ATOM 860 C CA . LEU A 1 103 ? 6.579 39.973 16.436 1.00 15.50 142 LEU A CA 1
ATOM 861 C C . LEU A 1 103 ? 7.162 41.373 16.533 1.00 15.55 142 LEU A C 1
ATOM 862 O O . LEU A 1 103 ? 6.419 42.357 16.396 1.00 16.79 142 LEU A O 1
ATOM 867 N N . ALA A 1 104 ? 8.467 41.490 16.753 1.00 16.62 143 ALA A N 1
ATOM 868 C CA . ALA A 1 104 ? 9.092 42.799 16.853 1.00 15.88 143 ALA A CA 1
ATOM 869 C C . ALA A 1 104 ? 9.032 43.528 15.508 1.00 14.10 143 ALA A C 1
ATOM 870 O O . ALA A 1 104 ? 8.810 42.925 14.441 1.00 13.47 143 ALA A O 1
ATOM 872 N N . GLN A 1 105 ? 9.217 44.843 15.565 1.00 15.44 144 GLN A N 1
ATOM 873 C CA . GLN A 1 105 ? 9.281 45.705 14.392 1.00 14.85 144 GLN A CA 1
ATOM 874 C C . GLN A 1 105 ? 10.429 45.181 13.546 1.00 15.06 144 GLN A C 1
ATOM 875 O O . GLN A 1 105 ? 11.513 44.822 14.066 1.00 18.48 144 GLN A O 1
ATOM 881 N N . ALA A 1 106 ? 10.199 45.164 12.240 1.00 13.72 145 ALA A N 1
ATOM 882 C CA . ALA A 1 106 ? 11.136 44.547 11.333 1.00 14.50 145 ALA A CA 1
ATOM 883 C C . ALA A 1 106 ? 11.224 45.115 9.943 1.00 12.98 145 ALA A C 1
ATOM 884 O O . ALA A 1 106 ? 10.312 45.794 9.482 1.00 14.02 145 ALA A O 1
ATOM 886 N N . LEU A 1 107 ? 12.353 44.819 9.298 1.00 13.29 146 LEU A N 1
ATOM 887 C CA . LEU A 1 107 ? 12.614 45.119 7.902 1.00 14.57 146 LEU A CA 1
ATOM 888 C C . LEU A 1 107 ? 12.100 43.813 7.287 1.00 13.98 146 LEU A C 1
ATOM 889 O O . LEU A 1 107 ? 12.568 42.712 7.609 1.00 15.62 146 LEU A O 1
ATOM 894 N N . ARG A 1 108 ? 11.108 43.946 6.421 1.00 11.93 147 ARG A N 1
ATOM 895 C CA . ARG A 1 108 ? 10.424 42.793 5.852 1.00 11.54 147 ARG A CA 1
ATOM 896 C C . ARG A 1 108 ? 10.451 42.774 4.346 1.00 9.58 147 ARG A C 1
ATOM 897 O O . ARG A 1 108 ? 10.320 43.791 3.696 1.00 12.22 147 ARG A O 1
ATOM 905 N N . VAL A 1 109 ? 10.626 41.575 3.794 1.00 11.05 148 VAL A N 1
ATOM 906 C CA . VAL A 1 109 ? 10.651 41.382 2.358 1.00 10.75 148 VAL A CA 1
ATOM 907 C C . VAL A 1 109 ? 9.633 40.314 1.961 1.00 9.65 148 VAL A C 1
ATOM 908 O O . VAL A 1 109 ? 9.275 39.408 2.750 1.00 9.98 148 VAL A O 1
ATOM 912 N N . PHE A 1 110 ? 9.208 40.418 0.704 1.00 9.40 149 PHE A N 1
ATOM 913 C CA . PHE A 1 110 ? 8.135 39.543 0.215 1.00 8.10 149 PHE A CA 1
ATOM 914 C C . PHE A 1 110 ? 8.384 39.168 -1.219 1.00 10.29 149 PHE A C 1
ATOM 915 O O . PHE A 1 110 ? 8.785 40.010 -2.026 1.00 12.10 149 PHE A O 1
ATOM 923 N N . THR A 1 111 ? 8.119 37.908 -1.556 1.00 9.25 150 THR A N 1
ATOM 924 C CA . THR A 1 111 ? 8.236 37.473 -2.943 1.00 9.74 150 THR A CA 1
ATOM 925 C C . THR A 1 111 ? 7.112 36.464 -3.252 1.00 9.71 150 THR A C 1
ATOM 926 O O . THR A 1 111 ? 6.699 35.691 -2.392 1.00 10.31 150 THR A O 1
ATOM 930 N N . PRO A 1 112 ? 6.600 36.468 -4.496 1.00 9.92 151 PRO A N 1
ATOM 931 C CA . PRO A 1 112 ? 5.526 35.532 -4.834 1.00 11.13 151 PRO A CA 1
ATOM 932 C C . PRO A 1 112 ? 5.962 34.088 -5.030 1.00 12.44 151 PRO A C 1
ATOM 933 O O . PRO A 1 112 ? 7.133 33.836 -5.394 1.00 13.79 151 PRO A O 1
ATOM 937 N N . ILE A 1 113 ? 5.040 33.151 -4.803 1.00 11.56 152 ILE A N 1
ATOM 938 C CA . ILE A 1 113 ? 5.257 31.710 -5.006 1.00 12.12 152 ILE A CA 1
ATOM 939 C C . ILE A 1 113 ? 4.384 31.351 -6.225 1.00 11.83 152 ILE A C 1
ATOM 940 O O . ILE A 1 113 ? 3.177 31.687 -6.254 1.00 11.04 152 ILE A O 1
ATOM 945 N N . TYR A 1 114 ? 4.964 30.670 -7.212 1.00 14.42 153 TYR A N 1
ATOM 946 C CA . TYR A 1 114 ? 4.249 30.280 -8.424 1.00 14.86 153 TYR A CA 1
ATOM 947 C C . TYR A 1 114 ? 4.196 28.772 -8.593 1.00 16.11 153 TYR A C 1
ATOM 948 O O . TYR A 1 114 ? 5.099 28.059 -8.123 1.00 18.26 153 TYR A O 1
ATOM 957 N N . ASP A 1 115 ? 3.136 28.276 -9.236 1.00 16.31 154 ASP A N 1
ATOM 958 C CA . ASP A 1 115 ? 3.100 26.842 -9.522 1.00 17.08 154 ASP A CA 1
ATOM 959 C C . ASP A 1 115 ? 3.884 26.634 -10.827 1.00 20.11 154 ASP A C 1
ATOM 960 O O . ASP A 1 115 ? 4.502 27.572 -11.353 1.00 20.84 154 ASP A O 1
ATOM 965 N N . GLU A 1 116 ? 3.882 25.408 -11.342 1.00 22.49 155 GLU A N 1
ATOM 966 C CA . GLU A 1 116 ? 4.631 25.098 -12.556 1.00 25.98 155 GLU A CA 1
ATOM 967 C C . GLU A 1 116 ? 4.267 25.887 -13.803 1.00 24.39 155 GLU A C 1
ATOM 968 O O . GLU A 1 116 ? 5.082 26.024 -14.714 1.00 26.18 155 GLU A O 1
ATOM 974 N N . ASN A 1 117 ? 3.045 26.397 -13.842 1.00 22.76 156 ASN A N 1
ATOM 975 C CA . ASN A 1 117 ? 2.558 27.143 -14.995 1.00 23.13 156 ASN A CA 1
ATOM 976 C C . ASN A 1 117 ? 2.660 28.638 -14.795 1.00 21.96 156 ASN A C 1
ATOM 977 O O . ASN A 1 117 ? 2.146 29.424 -15.599 1.00 21.18 156 ASN A O 1
ATOM 982 N N . HIS A 1 118 ? 3.343 29.004 -13.714 1.00 20.37 157 HIS A N 1
ATOM 983 C CA . HIS A 1 118 ? 3.549 30.382 -13.308 1.00 20.15 157 HIS A CA 1
ATOM 984 C C . HIS A 1 118 ? 2.288 31.107 -12.874 1.00 20.52 157 HIS A C 1
ATOM 985 O O . HIS A 1 118 ? 2.147 32.306 -13.090 1.00 22.88 157 HIS A O 1
ATOM 992 N N . LYS A 1 119 ? 1.363 30.365 -12.286 1.00 18.56 158 LYS A N 1
ATOM 993 C CA . LYS A 1 119 ? 0.146 30.917 -11.714 1.00 19.81 158 LYS A CA 1
ATOM 994 C C . LYS A 1 119 ? 0.539 31.155 -10.239 1.00 18.30 158 LYS A C 1
ATOM 995 O O . LYS A 1 119 ? 1.078 30.258 -9.591 1.00 17.56 158 LYS A O 1
ATOM 1001 N N . GLN A 1 120 ? 0.272 32.342 -9.702 1.00 16.54 159 GLN A N 1
ATOM 1002 C CA . GLN A 1 120 ? 0.656 32.594 -8.322 1.00 16.06 159 GLN A CA 1
ATOM 1003 C C . GLN A 1 120 ? -0.181 31.775 -7.362 1.00 15.07 159 GLN A C 1
ATOM 1004 O O . GLN A 1 120 ? -1.430 31.757 -7.469 1.00 17.39 159 GLN A O 1
ATOM 1010 N N . ILE A 1 121 ? 0.496 31.127 -6.407 1.00 14.21 160 ILE A N 1
ATOM 1011 C CA . ILE A 1 121 ? -0.168 30.309 -5.400 1.00 14.47 160 ILE A CA 1
ATOM 1012 C C . ILE A 1 121 ? 0.089 30.753 -3.957 1.00 15.59 160 ILE A C 1
ATOM 1013 O O . ILE A 1 121 ? -0.552 30.250 -3.022 1.00 17.24 160 ILE A O 1
ATOM 1018 N N . GLY A 1 122 ? 1.009 31.690 -3.760 1.00 12.63 161 GLY A N 1
ATOM 1019 C CA . GLY A 1 122 ? 1.268 32.153 -2.414 1.00 13.33 161 GLY A CA 1
ATOM 1020 C C . GLY A 1 122 ? 2.325 33.226 -2.367 1.00 10.01 161 GLY A C 1
ATOM 1021 O O . GLY A 1 122 ? 2.655 33.831 -3.381 1.00 11.43 161 GLY A O 1
ATOM 1022 N N . VAL A 1 123 ? 2.816 33.460 -1.155 1.00 10.29 162 VAL A N 1
ATOM 1023 C CA . VAL A 1 123 ? 3.832 34.457 -0.882 1.00 10.58 162 VAL A CA 1
ATOM 1024 C C . VAL A 1 123 ? 4.784 33.946 0.196 1.00 11.37 162 VAL A C 1
ATOM 1025 O O . VAL A 1 123 ? 4.377 33.210 1.084 1.00 10.05 162 VAL A O 1
ATOM 1029 N N . VAL A 1 124 ? 6.058 34.292 0.063 1.00 10.89 163 VAL A N 1
A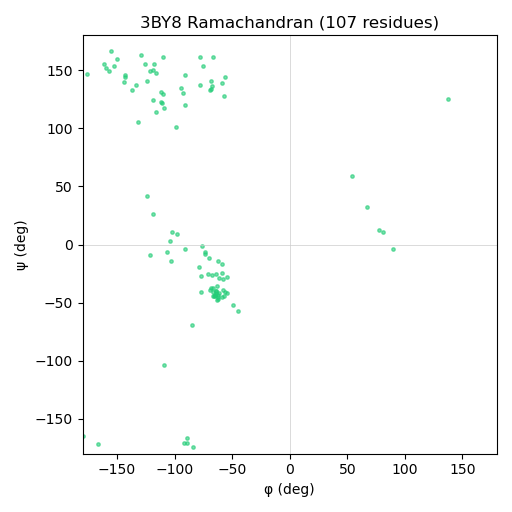TOM 1030 C CA . VAL A 1 124 ? 7.015 34.030 1.148 1.00 10.40 163 VAL A CA 1
ATOM 1031 C C . VAL A 1 124 ? 7.360 35.429 1.688 1.00 8.34 163 VAL A C 1
ATOM 1032 O O . VAL A 1 124 ? 7.823 36.311 0.949 1.00 9.24 163 VAL A O 1
ATOM 1036 N N . ALA A 1 125 ? 7.089 35.607 2.987 1.00 9.09 164 ALA A N 1
ATOM 1037 C CA . ALA A 1 125 ? 7.369 36.848 3.710 1.00 10.31 164 ALA A CA 1
ATOM 1038 C C . ALA A 1 125 ? 8.491 36.584 4.727 1.00 10.83 164 ALA A C 1
ATOM 1039 O O . ALA A 1 125 ? 8.403 35.614 5.489 1.00 11.44 164 ALA A O 1
ATOM 1041 N N . ILE A 1 126 ? 9.513 37.441 4.765 1.00 10.09 165 ILE A N 1
ATOM 1042 C CA . ILE A 1 126 ? 10.635 37.248 5.721 1.00 11.59 165 ILE A CA 1
ATOM 1043 C C . ILE A 1 126 ? 10.966 38.567 6.423 1.00 10.50 165 ILE A C 1
ATOM 1044 O O . ILE A 1 126 ? 10.970 39.617 5.791 1.00 12.78 165 ILE A O 1
ATOM 1049 N N . GLY A 1 127 ? 11.192 38.507 7.732 1.00 12.06 166 GLY A N 1
ATOM 1050 C CA . GLY A 1 127 ? 11.530 39.712 8.459 1.00 13.60 166 GLY A CA 1
ATOM 1051 C C . GLY A 1 127 ? 12.880 39.619 9.155 1.00 15.71 166 GLY A C 1
ATOM 1052 O O . GLY A 1 127 ? 13.300 38.528 9.579 1.00 17.31 166 GLY A O 1
ATOM 1053 N N . LEU A 1 128 ? 13.517 40.777 9.265 1.00 16.48 167 LEU A N 1
ATOM 1054 C CA . LEU A 1 128 ? 14.806 40.993 9.923 1.00 19.07 167 LEU A CA 1
ATOM 1055 C C . LEU A 1 128 ? 14.454 41.977 11.043 1.00 18.43 167 LEU A C 1
ATOM 1056 O O . LEU A 1 128 ? 13.932 43.046 10.765 1.00 18.86 167 LEU A O 1
ATOM 1061 N N . GLU A 1 129 ? 14.759 41.638 12.289 1.00 20.16 168 GLU A N 1
ATOM 1062 C CA . GLU A 1 129 ? 14.464 42.521 13.419 1.00 20.84 168 GLU A CA 1
ATOM 1063 C C . GLU A 1 129 ? 15.134 43.895 13.226 1.00 22.46 168 GLU A C 1
ATOM 1064 O O . GLU A 1 129 ? 16.336 43.980 12.958 1.00 21.26 168 GLU A O 1
ATOM 1070 N N . LEU A 1 130 ? 14.368 44.980 13.341 1.00 19.86 169 LEU A N 1
ATOM 1071 C CA . LEU A 1 130 ? 14.936 46.308 13.150 1.00 22.05 169 LEU A CA 1
ATOM 1072 C C . LEU A 1 130 ? 16.144 46.577 14.051 1.00 21.13 169 LEU A C 1
ATOM 1073 O O . LEU A 1 130 ? 17.127 47.171 13.601 1.00 24.24 169 LEU A O 1
ATOM 1078 N N . SER A 1 131 ? 16.046 46.161 15.309 1.00 24.09 170 SER A N 1
ATOM 1079 C CA . SER A 1 131 ? 17.131 46.397 16.261 1.00 27.14 170 SER A CA 1
ATOM 1080 C C . SER A 1 131 ? 18.407 45.701 15.818 1.00 29.43 170 SER A C 1
ATOM 1081 O O . SER A 1 131 ? 19.517 46.164 16.107 1.00 28.59 170 SER A O 1
ATOM 1084 N N . ARG A 1 132 ? 18.257 44.595 15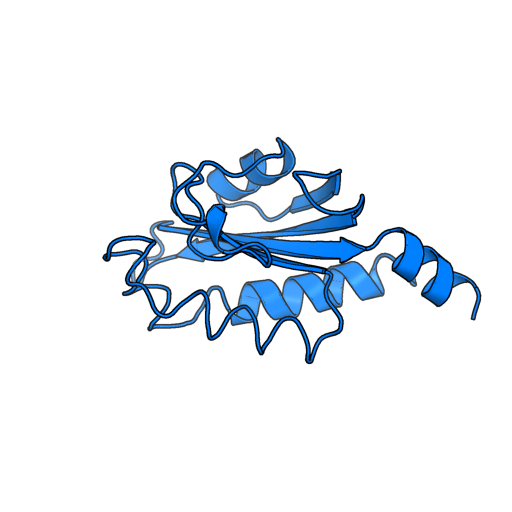.100 1.00 30.30 171 ARG A N 1
ATOM 1085 C CA . ARG A 1 132 ? 19.420 43.874 14.615 1.00 31.69 171 ARG A CA 1
ATOM 1086 C C . ARG A 1 132 ? 19.992 44.626 13.414 1.00 30.72 171 ARG A C 1
ATOM 1087 O O . ARG A 1 132 ? 21.189 44.567 13.148 1.00 30.62 171 ARG A O 1
ATOM 1095 N N . VAL A 1 133 ? 19.152 45.373 12.697 1.00 29.62 172 VAL A N 1
ATOM 1096 C CA . VAL A 1 133 ? 19.662 46.149 11.576 1.00 27.33 172 VAL A CA 1
ATOM 1097 C C . VAL A 1 133 ? 20.551 47.262 12.136 1.00 28.93 172 VAL A C 1
ATOM 1098 O O . VAL A 1 133 ? 21.571 47.614 11.548 1.00 29.16 172 VAL A O 1
ATOM 1102 N N . THR A 1 134 ? 20.157 47.824 13.278 1.00 29.67 173 THR A N 1
ATOM 1103 C CA . THR A 1 134 ? 20.956 48.871 13.913 1.00 28.87 173 THR A CA 1
ATOM 1104 C C . THR A 1 134 ? 22.289 48.275 14.346 1.00 29.95 173 THR A C 1
ATOM 1105 O O . THR A 1 134 ? 23.341 48.872 14.138 1.00 28.91 173 THR A O 1
ATOM 1109 N N . GLN A 1 135 ? 22.230 47.092 14.945 1.00 31.87 174 GLN A N 1
ATOM 1110 C CA . GLN A 1 135 ? 23.439 46.417 15.405 1.00 34.72 174 GLN A CA 1
ATOM 1111 C C . GLN A 1 135 ? 24.438 46.216 14.272 1.00 35.70 174 GLN A C 1
ATOM 1112 O O . GLN A 1 135 ? 25.639 46.400 14.461 1.00 34.47 174 GLN A O 1
ATOM 1118 N N . GLN A 1 136 ? 23.937 45.848 13.094 1.00 37.26 175 GLN A N 1
ATOM 1119 C CA . GLN A 1 136 ? 24.782 45.617 11.927 1.00 40.77 175 GLN A CA 1
ATOM 1120 C C . GLN A 1 136 ? 25.382 46.907 11.399 1.00 43.02 175 GLN A C 1
ATOM 1121 O O . GLN A 1 136 ? 26.543 46.944 10.981 1.00 42.83 175 GLN A O 1
ATOM 1127 N N . ILE A 1 137 ? 24.583 47.966 11.408 1.00 44.39 176 ILE A N 1
ATOM 1128 C CA . ILE A 1 137 ? 25.047 49.255 10.921 1.00 47.40 176 ILE A CA 1
ATOM 1129 C C . ILE A 1 137 ? 26.213 49.777 11.758 1.00 48.32 176 ILE A C 1
ATOM 1130 O O . ILE A 1 137 ? 27.227 50.210 11.214 1.00 49.95 176 ILE A O 1
ATOM 1135 N N . ASN A 1 138 ? 26.069 49.723 13.076 1.00 50.51 177 ASN A N 1
ATOM 1136 C CA . ASN A 1 138 ? 27.109 50.197 13.985 1.00 52.99 177 ASN A CA 1
ATOM 1137 C C . ASN A 1 138 ? 28.506 49.738 13.574 1.00 55.09 177 ASN A C 1
ATOM 1138 O O . ASN A 1 138 ? 29.403 50.556 13.359 1.00 56.78 177 ASN A O 1
ATOM 1143 N N . ASP A 1 139 ? 28.683 48.426 13.470 1.00 56.36 178 ASP A N 1
ATOM 1144 C CA . ASP A 1 139 ? 29.965 47.840 13.090 1.00 57.13 178 ASP A CA 1
ATOM 1145 C C . ASP A 1 139 ? 30.511 48.467 11.805 1.00 58.21 178 ASP A C 1
ATOM 1146 O O . ASP A 1 139 ? 31.541 49.174 11.884 1.00 58.39 178 ASP A O 1
#

B-factor: mean 25.08, std 13.31, range [8.1, 65.04]

Foldseek 3Di:
DVLLVVLQVLQVVLFVCCQADVLNVVQLVDQLVPGCNQVVFVVSCVVSVFDGKWKAWLVQATSYTPPVVRHRPHDADCQCVVQSVQDKGWDFQDGPDATWTKIKGFHADPVRDTTIMIMTTHHPVVSVVSVVD

Secondary structure (DSSP, 8-state):
-HHHHHHHHHHHHHHHHHHT-HHHHHHTTS-GGG-SHHHHHHHHHHHTT-SEEEEEETT-BBS--SSGGGTTSB---GGGTGGGGT--EEEEE-SSSS-EEEEEEEEE-TTS-EEEEEEEEEEHHHHHHHHH-

Organism: Escherichia coli (strain K12) (NCBI:txid83333)

Nearest PDB structures (foldseek):
  3by8-assembly1_A  TM=1.008E+00  e=9.916E-30  unclassified
  8bgb-assembly6_FFF  TM=9.426E-01  e=1.804E-12  Geobacillus thermodenitrificans
  8bgb-assembly2_BBB  TM=9.407E-01  e=5.535E-11  Geobacillus thermodenitrificans
  8biy-assembly3_D  TM=9.120E-01  e=1.446E-11  Geobacillus thermodenitrificans
  8biy-assembly1_C  TM=9.086E-01  e=1.891E-11  Geobacillus thermodenitrificans

GO terms:
  GO:0005886 plasma membrane (C, EXP)
  GO:0042802 identical protein binding (F, IPI)
  GO:0000155 phosphorelay sensor kinase activity (F, IDA)
  GO:0005829 cytosol (C, IDA)
  GO:0005886 plasma membrane (C, IDA)
  GO:0030288 outer membrane-bounded periplasmic space (C, IDA)
  GO:0009365 protein histidine kinase complex (C, IDA)
  GO:0046777 protein autophosphorylation (P, IDA)
  GO:0007165 signal transduction (P, IDA)
  GO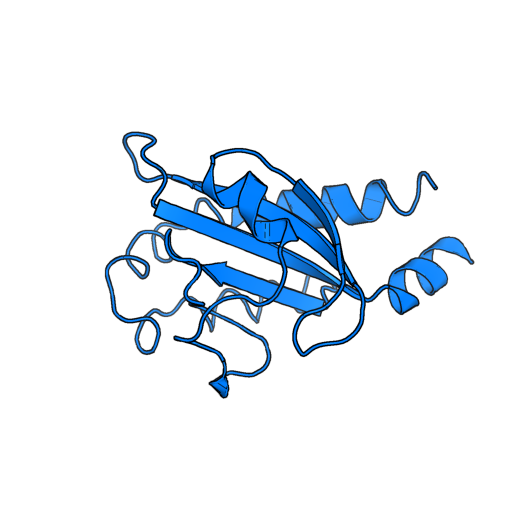:0005515 protein binding (F, IPI)
  GO:0004673 protein histidine kinase activity (F, IDA)
  GO:0000160 phosphorelay signal transduction system (P, IDA)
  GO:0006355 regulation of DNA-templated transcription (P, IDA)

Sequence (133 aa):
DMTRRDGLANKALAVARTLAADDSSPPEEIIRRQQGGLLQKKPQESGIIQAIIAEAVRRKRNDLLFIVVTDMQSLRYSHPEAQRIGQPFKGDDILKALNGEENVAINRGFLAQALRVFTPIYDENHKQIGVVAIGLELSRVTQQIND

Solvent-accessible surface area: 7108 Å² total; per-residue (Å²): 120,148,54,83,67,28,15,8,88,130,0,17,54,16,0,129,98,12,11,114,20,72,105,1,66,74,0,24,137,79,105,29,158,109,13,47,1,46,74,52,1,48,67,38,51,174,215,72,82,12,32,7,0,2,0,0,23,51,136,15,56,6,8,0,8,42,59,64,133,42,23,25,88,86,23,88,18,116,12,5,96,114,0,30,120,25,107,59,23,70,27,93,50,111,13,76,30,41,101,0,4,6,0,0,6,12,0,65,40,131,134,124,115,24,28,0,0,0,0,0,0,14,48,51,61,96,8,76,104,84,92,116,152

Radius of gyration: 13.75 Å; Cα contacts (8 Å, |Δi|>4): 285; chains: 1; bounding box: 36×33×32 Å

InterPro domains:
  IPR000014 PAS domain [PS50112] (220-261)
  IPR000014 PAS domain [SM00091] (222-288)
  IPR000014 PAS domain [cd00130] (231-323)
  IPR003594 Histidine kinase/HSP90-like ATPase domain [PF02518] (434-535)
  IPR003594 Histidine kinase/HSP90-like ATPase domain [SM00387] (430-538)
  IPR004358 Signal transduction histidine kinase-related protein, C-terminal [PR00344] (469-483)
  IPR004358 Signal transduction histidine kinase-related protein, C-terminal [PR00344] (487-497)
  IPR004358 Signal transduction histidine kinase-related protein, C-terminal [PR00344] (498-516)
  IPR004358 Signal transduction histidine kinase-related protein, C-terminal [PR00344] (522-535)
  IPR005467 Histidine kinase domain [PS50109] (346-538)
  IPR013767 PAS fold [PF00989] (222-323)
  IPR016120 Signal transduction histidine kinase, sporulation regulator SpoOB [SSF55890] (338-465)
  IPR029151 Periplasmic sensor-like domain superfamily [SSF103190] (46-179)
  IPR033463 Single cache domain 3 [PF17203] (46-179)
  IPR035965 PAS domain superfamily [SSF55785] (222-323)
  IPR036890 Histidine kinase/HSP90-like ATPase superfamily [G3DSA:3.30.565.10] (402-541)
  IPR036890 Histidine kinase/HSP90-like ATPase superfamily [SSF55874] (433-535)
  IPR039506 SpoOB, alpha-helical domain [PF14689] (340-384)

CATH classification: 3.30.450.20